Protein AF-A0A8S2XTH5-F1 (afdb_monomer_lite)

Organism: NCBI:txid1234261

Sequence (88 aa):
AALSVECTECWVENMGCDAAQCLTLCAIDRILHVNNTKPDGSLNDCLACDEGYCGKPFIVCAGANRRRSGITSDIDRPQDTIWKRYAC

Foldseek 3Di:
DDDDPQLVVLVVQLVVFLVVFQVVQVVVCVVVVPQQADPVLHGRPRVCRSVVTRVVSSCVRQVDDPLACQDPDSRDDDPVSRHPHDGD

Secondary structure (DSSP, 8-state):
-PPPHHHHHHHHHHHHHHHHHTHHHHHHHHHTT--SB-TTSPBPHHHHHIIIIIHHHHHHHHS--TTTTT---SS---GGG-------

Radius of gyration: 13.41 Å; chains: 1; bounding box: 32×20×33 Å

Structure (mmCIF, N/CA/C/O backbone):
data_AF-A0A8S2XTH5-F1
#
_entry.id   AF-A0A8S2XTH5-F1
#
loop_
_atom_site.group_PDB
_atom_site.id
_atom_site.type_symbol
_atom_site.label_atom_id
_atom_site.label_alt_id
_atom_site.label_comp_id
_atom_site.label_asym_id
_atom_site.label_entity_id
_atom_site.label_seq_id
_atom_site.pdbx_PDB_ins_code
_atom_site.Cartn_x
_atom_site.Cartn_y
_atom_site.Cartn_z
_atom_site.occupancy
_atom_site.B_iso_or_equiv
_atom_site.auth_seq_id
_atom_site.auth_comp_id
_atom_site.auth_asym_id
_atom_site.auth_atom_id
_atom_site.pdbx_PDB_model_num
ATOM 1 N N . ALA A 1 1 ? -16.991 10.543 4.872 1.00 47.16 1 ALA A N 1
ATOM 2 C CA . ALA A 1 1 ? -17.211 9.667 6.038 1.00 47.16 1 ALA A CA 1
ATOM 3 C C . ALA A 1 1 ? -15.868 9.490 6.728 1.00 47.16 1 ALA A C 1
ATOM 5 O O . ALA A 1 1 ? -14.884 9.333 6.016 1.00 47.16 1 ALA A O 1
ATOM 6 N N . ALA A 1 2 ? -15.807 9.614 8.053 1.00 57.75 2 ALA A N 1
ATOM 7 C CA . ALA A 1 2 ? -14.604 9.281 8.815 1.00 57.75 2 ALA A CA 1
ATOM 8 C C . ALA A 1 2 ? -14.614 7.779 9.137 1.00 57.75 2 ALA A C 1
ATOM 10 O O . ALA A 1 2 ? -15.691 7.197 9.273 1.00 57.75 2 ALA A O 1
ATOM 11 N N . LEU A 1 3 ? -13.431 7.174 9.221 1.00 69.19 3 LEU A N 1
ATOM 12 C CA . LEU A 1 3 ? -13.253 5.785 9.641 1.00 69.19 3 LEU A CA 1
ATOM 13 C C . LEU A 1 3 ? -13.675 5.635 11.119 1.00 69.19 3 LEU A C 1
ATOM 15 O O . LEU A 1 3 ? -13.580 6.605 11.876 1.00 69.19 3 LEU A O 1
ATOM 19 N N . SER A 1 4 ? -14.140 4.454 11.548 1.00 81.25 4 SER A N 1
ATOM 20 C CA . SER A 1 4 ? -14.386 4.223 12.982 1.00 81.25 4 SER A CA 1
ATOM 21 C C . SER A 1 4 ? -13.069 4.269 13.769 1.00 81.25 4 SER A C 1
ATOM 23 O O . SER A 1 4 ? -11.982 4.200 13.183 1.00 81.25 4 SER A O 1
ATOM 25 N N . VAL A 1 5 ? -13.150 4.400 15.095 1.00 82.00 5 VAL A N 1
ATOM 26 C CA . VAL A 1 5 ? -11.956 4.444 15.957 1.00 82.00 5 VAL A CA 1
ATOM 27 C C . VAL A 1 5 ? -11.153 3.151 15.814 1.00 82.00 5 VAL A C 1
ATOM 29 O O . VAL A 1 5 ? -9.952 3.200 15.582 1.00 82.00 5 VAL A O 1
ATOM 32 N N . GLU A 1 6 ? -11.836 2.012 15.813 1.00 80.38 6 GLU A N 1
ATOM 33 C CA . GLU A 1 6 ? -11.243 0.680 15.684 1.00 80.38 6 GLU A CA 1
ATOM 34 C C . GLU A 1 6 ? -10.536 0.518 14.332 1.00 80.38 6 GLU A C 1
ATOM 36 O O . GLU A 1 6 ? -9.394 0.075 14.252 1.00 80.38 6 GLU A O 1
ATOM 41 N N . CYS A 1 7 ? -11.180 0.950 13.247 1.00 79.81 7 CYS A N 1
ATOM 42 C CA . CYS A 1 7 ? -10.563 0.913 11.927 1.00 79.81 7 CYS A CA 1
ATOM 43 C C . CYS A 1 7 ? -9.350 1.870 11.838 1.00 79.81 7 CYS A C 1
ATOM 45 O O . CYS A 1 7 ? -8.399 1.604 11.101 1.00 79.81 7 CYS A O 1
ATOM 47 N N . THR A 1 8 ? -9.383 2.995 12.566 1.00 85.00 8 THR A N 1
ATOM 48 C CA . THR A 1 8 ? -8.289 3.981 12.602 1.00 85.00 8 THR A CA 1
ATOM 49 C C . THR A 1 8 ? -7.070 3.411 13.316 1.00 85.00 8 THR A C 1
ATOM 51 O O . THR A 1 8 ? -5.954 3.590 12.834 1.00 85.00 8 THR A O 1
ATOM 54 N N . GLU A 1 9 ? -7.270 2.678 14.411 1.00 87.50 9 GLU A N 1
ATOM 55 C CA . GLU A 1 9 ? -6.198 1.973 15.121 1.00 87.50 9 GLU A CA 1
ATOM 56 C C . GLU A 1 9 ? -5.519 0.943 14.213 1.00 87.50 9 GLU A C 1
ATOM 58 O O . GLU A 1 9 ? -4.303 1.009 14.030 1.00 87.50 9 GLU A O 1
ATOM 63 N N . CYS A 1 10 ? -6.297 0.096 13.526 1.00 87.31 10 CYS A N 1
ATOM 64 C CA . CYS A 1 10 ? -5.759 -0.848 12.541 1.00 87.31 10 CYS A CA 1
ATOM 65 C C . CYS A 1 10 ? -4.922 -0.148 11.456 1.00 87.31 10 CYS A C 1
ATOM 67 O O . CYS A 1 10 ? -3.890 -0.657 11.018 1.00 87.31 10 CYS A O 1
ATOM 69 N N . TRP A 1 11 ? -5.369 1.023 10.993 1.00 85.25 11 TRP A N 1
ATOM 70 C CA . TRP A 1 11 ? -4.664 1.787 9.966 1.00 85.25 11 TRP A CA 1
ATOM 71 C C . TRP A 1 11 ? -3.349 2.388 10.480 1.00 85.25 11 TRP A C 1
ATOM 73 O O . TRP A 1 11 ? -2.335 2.335 9.784 1.00 85.25 11 TRP A O 1
ATOM 83 N N . VAL A 1 12 ? -3.341 2.913 11.708 1.00 90.00 12 VAL A N 1
ATOM 84 C CA . VAL A 1 12 ? -2.126 3.425 12.362 1.00 90.00 12 VAL A CA 1
ATOM 85 C C . VAL A 1 12 ? -1.113 2.302 12.584 1.00 90.00 12 VAL A C 1
ATOM 87 O O . VAL A 1 12 ? 0.075 2.501 12.328 1.00 90.00 12 VAL A O 1
ATOM 90 N N . GLU A 1 13 ? -1.564 1.115 12.991 1.00 89.81 13 GLU A N 1
ATOM 91 C CA . GLU A 1 13 ? -0.703 -0.063 13.123 1.00 89.81 13 GLU A CA 1
ATOM 92 C C . GLU A 1 13 ? -0.103 -0.491 11.779 1.00 89.81 13 GLU A C 1
ATOM 94 O O . GLU A 1 13 ? 1.101 -0.753 11.707 1.00 89.81 13 GLU A O 1
ATOM 99 N N . ASN A 1 14 ? -0.895 -0.490 10.698 1.00 89.31 14 ASN A N 1
ATOM 100 C CA . ASN A 1 14 ? -0.379 -0.768 9.355 1.00 89.31 14 ASN A CA 1
ATOM 101 C C . ASN A 1 14 ? 0.700 0.239 8.956 1.00 89.31 14 ASN A C 1
ATOM 103 O O . ASN A 1 14 ? 1.777 -0.164 8.533 1.00 89.31 14 ASN A O 1
ATOM 107 N N . MET A 1 15 ? 0.456 1.538 9.160 1.00 90.00 15 MET A N 1
ATOM 108 C CA . MET A 1 15 ? 1.460 2.567 8.873 1.00 90.00 15 MET A CA 1
ATOM 109 C C . MET A 1 15 ? 2.735 2.395 9.703 1.00 90.00 15 MET A C 1
ATOM 111 O O . MET A 1 15 ? 3.834 2.618 9.195 1.00 90.00 15 MET A O 1
ATOM 115 N N . GLY A 1 16 ? 2.608 2.006 10.974 1.00 94.12 16 GLY A N 1
ATOM 116 C CA . GLY A 1 16 ? 3.753 1.701 11.830 1.00 94.12 16 GLY A CA 1
ATOM 117 C C . GLY A 1 16 ? 4.567 0.519 11.299 1.00 94.12 16 GLY A 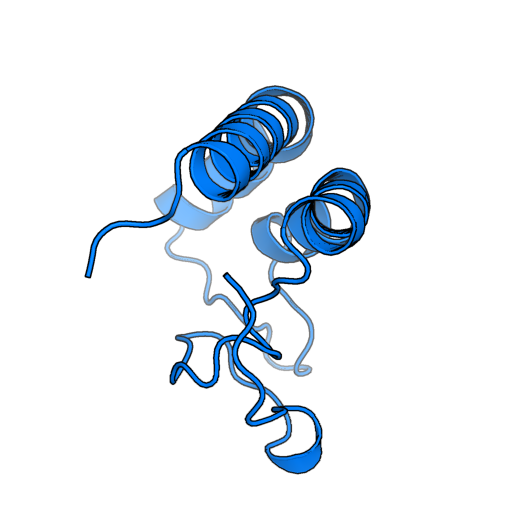C 1
ATOM 118 O O . GLY A 1 16 ? 5.797 0.586 11.255 1.00 94.12 16 GLY A O 1
ATOM 119 N N . CYS A 1 17 ? 3.888 -0.532 10.836 1.00 93.75 17 CYS A N 1
ATOM 120 C CA . CYS A 1 17 ? 4.519 -1.669 10.174 1.00 93.75 17 CYS A CA 1
ATOM 121 C C . CYS A 1 17 ? 5.213 -1.256 8.867 1.00 93.75 17 CYS A C 1
ATOM 123 O O . CYS A 1 17 ? 6.388 -1.577 8.682 1.00 93.75 17 CYS A O 1
ATOM 125 N N . ASP A 1 18 ? 4.545 -0.486 8.003 1.00 92.69 18 ASP A N 1
ATOM 126 C CA . ASP A 1 18 ? 5.103 -0.007 6.732 1.00 92.69 18 ASP A CA 1
ATOM 127 C C . ASP A 1 18 ? 6.358 0.840 6.962 1.00 92.69 18 ASP A C 1
ATOM 129 O O . ASP A 1 18 ? 7.372 0.673 6.281 1.00 92.69 18 ASP A O 1
ATOM 133 N N . ALA A 1 19 ? 6.325 1.720 7.967 1.00 93.56 19 ALA A N 1
ATOM 134 C CA . ALA A 1 19 ? 7.471 2.531 8.355 1.00 93.56 19 ALA A CA 1
ATOM 135 C C . ALA A 1 19 ? 8.649 1.675 8.855 1.00 93.56 19 ALA A C 1
ATOM 137 O O . ALA A 1 19 ? 9.806 2.019 8.615 1.00 93.56 19 ALA A O 1
ATOM 138 N N . ALA A 1 20 ? 8.370 0.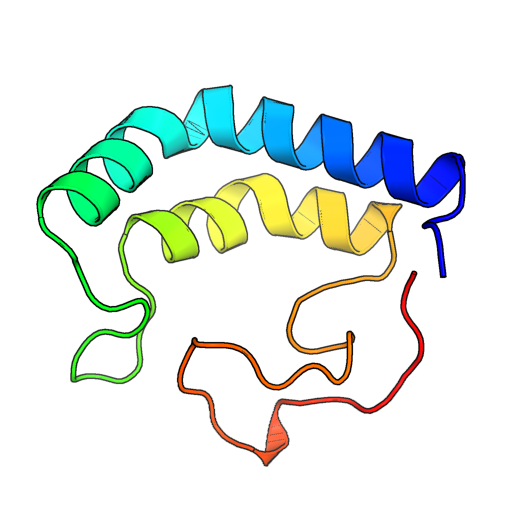558 9.530 1.00 95.56 20 ALA A N 1
ATOM 139 C CA . ALA A 1 20 ? 9.396 -0.339 10.050 1.00 95.56 20 ALA A CA 1
ATOM 140 C C . ALA A 1 20 ? 9.974 -1.289 8.986 1.00 95.56 20 ALA A C 1
ATOM 142 O O . ALA A 1 20 ? 11.162 -1.602 9.042 1.00 95.56 20 ALA A O 1
ATOM 143 N N . GLN A 1 21 ? 9.152 -1.774 8.050 1.00 95.88 21 GLN A N 1
ATOM 144 C CA . GLN A 1 21 ? 9.521 -2.847 7.114 1.00 95.88 21 GLN A CA 1
ATOM 145 C C . GLN A 1 21 ? 9.780 -2.351 5.686 1.00 95.88 21 GLN A C 1
ATOM 147 O O . GLN A 1 21 ? 10.644 -2.887 4.995 1.00 95.88 21 GLN A O 1
ATOM 152 N N . CYS A 1 22 ? 9.050 -1.329 5.238 1.00 95.69 22 CYS A N 1
ATOM 153 C CA . CYS A 1 22 ? 8.940 -0.979 3.819 1.00 95.69 22 CYS A CA 1
ATOM 154 C C . CYS A 1 22 ? 9.386 0.455 3.490 1.00 95.69 22 CYS A C 1
ATOM 156 O O . CYS A 1 22 ? 9.484 0.804 2.313 1.00 95.69 22 CYS A O 1
ATOM 158 N N . LEU A 1 23 ? 9.708 1.280 4.497 1.00 95.38 23 LEU A N 1
ATOM 159 C CA . LEU A 1 23 ? 10.016 2.707 4.331 1.00 95.38 23 LEU A CA 1
ATOM 160 C C . LEU A 1 23 ? 11.071 2.985 3.258 1.00 95.38 23 LEU A C 1
ATOM 162 O O . LEU A 1 23 ? 10.882 3.874 2.434 1.00 95.38 23 LEU A O 1
ATOM 166 N N . THR A 1 24 ? 12.172 2.233 3.250 1.00 94.75 24 THR A N 1
ATOM 167 C CA . THR A 1 24 ? 13.262 2.451 2.290 1.00 94.75 24 THR A CA 1
ATOM 168 C C . THR A 1 24 ? 12.821 2.165 0.856 1.00 94.75 24 THR A C 1
ATOM 170 O O . THR A 1 24 ? 13.079 2.982 -0.025 1.00 94.75 24 THR A O 1
ATOM 173 N N . LEU A 1 25 ? 12.118 1.051 0.620 1.00 94.19 25 LEU A N 1
ATOM 174 C CA . LEU A 1 25 ? 11.609 0.685 -0.707 1.00 94.19 25 LEU A CA 1
ATOM 175 C C . LEU A 1 25 ? 10.588 1.711 -1.199 1.00 94.19 25 LEU A C 1
ATOM 177 O O . LEU A 1 25 ? 10.704 2.230 -2.304 1.00 94.19 25 LEU A O 1
ATOM 181 N N . CYS A 1 26 ? 9.644 2.084 -0.337 1.00 93.50 26 CYS A N 1
ATOM 182 C CA . CYS A 1 26 ? 8.631 3.082 -0.655 1.00 93.50 26 CYS A CA 1
ATOM 183 C C . CYS A 1 26 ? 9.210 4.480 -0.886 1.00 93.50 26 CYS A C 1
ATOM 185 O O . CYS A 1 26 ? 8.716 5.212 -1.744 1.00 93.50 26 CYS A O 1
ATOM 187 N N . ALA A 1 27 ? 10.268 4.863 -0.167 1.00 95.25 27 ALA A N 1
ATOM 188 C CA . ALA A 1 27 ? 10.969 6.117 -0.416 1.00 95.25 27 ALA A CA 1
ATOM 189 C C . ALA A 1 27 ? 11.658 6.115 -1.789 1.00 95.25 27 ALA A C 1
ATOM 191 O O . ALA A 1 27 ? 11.544 7.101 -2.516 1.00 95.25 27 ALA A O 1
ATOM 192 N N . ILE A 1 28 ? 12.322 5.016 -2.165 1.00 95.31 28 ILE A N 1
ATOM 193 C CA . ILE A 1 28 ? 12.962 4.864 -3.480 1.00 95.31 28 ILE A CA 1
ATOM 194 C C . ILE A 1 28 ? 11.917 4.924 -4.596 1.00 95.31 28 ILE A C 1
ATOM 196 O O . ILE A 1 28 ? 12.044 5.759 -5.492 1.00 95.31 28 ILE A O 1
ATOM 200 N N . ASP A 1 29 ? 10.862 4.112 -4.509 1.00 93.88 29 ASP A N 1
ATOM 201 C CA . ASP A 1 29 ? 9.791 4.071 -5.511 1.00 93.88 29 ASP A CA 1
ATOM 202 C C . ASP A 1 29 ? 9.139 5.449 -5.682 1.00 93.88 29 ASP A C 1
ATOM 204 O O . ASP A 1 29 ? 8.874 5.886 -6.803 1.00 93.88 29 ASP A O 1
ATOM 208 N N . ARG A 1 30 ? 8.948 6.185 -4.579 1.00 91.69 30 ARG A N 1
ATOM 209 C CA . ARG A 1 30 ? 8.400 7.545 -4.603 1.00 91.69 30 ARG A CA 1
ATOM 210 C C . ARG A 1 30 ? 9.342 8.560 -5.250 1.00 91.69 30 ARG A C 1
ATOM 212 O O . ARG A 1 30 ? 8.863 9.410 -5.994 1.00 91.69 30 ARG A O 1
ATOM 219 N N . ILE A 1 31 ? 10.644 8.501 -4.964 1.00 95.88 31 ILE A N 1
ATOM 220 C CA . ILE A 1 31 ? 11.652 9.404 -5.550 1.00 95.88 31 ILE A CA 1
ATOM 221 C C . ILE A 1 31 ? 11.802 9.150 -7.053 1.00 95.88 31 ILE A C 1
ATOM 223 O O . ILE A 1 31 ? 11.950 10.090 -7.828 1.00 95.88 31 ILE A O 1
ATOM 227 N N . LEU A 1 32 ? 11.754 7.884 -7.463 1.00 95.31 32 LEU A N 1
ATOM 228 C CA . LEU A 1 32 ? 11.904 7.470 -8.856 1.00 95.31 32 LEU A CA 1
ATOM 229 C C . LEU A 1 32 ? 10.588 7.497 -9.645 1.00 95.31 32 LEU A C 1
ATOM 231 O O . LEU A 1 32 ? 10.597 7.189 -10.834 1.00 95.31 32 LEU A O 1
ATOM 235 N N . HIS A 1 33 ? 9.472 7.867 -9.008 1.00 92.00 33 HIS A N 1
ATOM 236 C CA . HIS A 1 33 ? 8.133 7.836 -9.601 1.00 92.00 33 HIS A CA 1
ATOM 237 C C . HIS A 1 33 ? 7.800 6.477 -10.243 1.00 92.00 33 HIS A C 1
ATOM 239 O O . HIS A 1 33 ? 7.253 6.407 -11.344 1.00 92.00 33 HIS A O 1
ATOM 245 N N . VAL A 1 34 ? 8.147 5.385 -9.556 1.00 90.94 34 VAL A N 1
ATOM 246 C CA . VAL A 1 34 ? 7.866 4.023 -10.019 1.00 90.94 34 VAL A CA 1
ATOM 247 C C . VAL A 1 34 ? 6.355 3.802 -10.031 1.00 90.94 34 VAL A C 1
ATOM 249 O O . VAL A 1 34 ? 5.673 4.036 -9.032 1.00 90.94 34 VAL A O 1
ATOM 252 N N . ASN A 1 35 ? 5.827 3.329 -11.162 1.00 91.25 35 ASN A N 1
ATOM 253 C CA . ASN A 1 35 ? 4.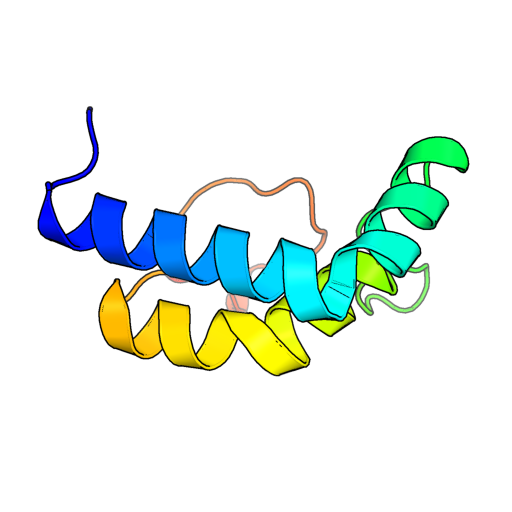417 2.962 -11.283 1.00 91.25 35 ASN A CA 1
ATOM 254 C C . ASN A 1 35 ? 4.039 1.910 -10.237 1.00 91.25 35 ASN A C 1
ATOM 256 O O . ASN A 1 35 ? 4.819 1.008 -9.954 1.00 91.25 35 ASN A O 1
ATOM 260 N N . ASN A 1 36 ? 2.813 1.974 -9.722 1.00 86.81 36 ASN A N 1
ATOM 261 C CA . ASN A 1 36 ? 2.304 1.016 -8.734 1.00 86.81 36 ASN A CA 1
ATOM 262 C C . ASN A 1 36 ? 2.289 -0.439 -9.231 1.00 86.81 36 ASN A C 1
ATOM 264 O O . ASN A 1 36 ? 2.382 -1.375 -8.435 1.00 86.81 36 ASN A O 1
ATOM 268 N N . THR A 1 37 ? 2.175 -0.612 -10.547 1.00 88.88 37 THR A N 1
ATOM 269 C CA . THR A 1 37 ? 2.151 -1.905 -11.222 1.00 88.88 37 THR A CA 1
ATOM 270 C C . THR A 1 37 ? 3.275 -1.946 -12.255 1.00 88.88 37 THR A C 1
ATOM 272 O O . THR A 1 37 ? 3.448 -1.016 -13.050 1.00 88.88 37 THR A O 1
ATOM 275 N N . LYS A 1 38 ? 4.058 -3.023 -12.233 1.00 86.56 38 LYS A N 1
ATOM 276 C CA . LYS A 1 38 ? 5.103 -3.324 -13.213 1.00 86.56 38 LYS A CA 1
ATOM 277 C C . LYS A 1 38 ? 4.468 -3.772 -14.543 1.00 86.56 38 LYS A C 1
ATOM 279 O O . LYS A 1 38 ? 3.303 -4.169 -14.564 1.00 86.56 38 LYS A O 1
ATOM 284 N N . PRO A 1 39 ? 5.209 -3.758 -15.669 1.00 86.00 39 PRO A N 1
ATOM 285 C CA . PRO A 1 39 ? 4.668 -4.146 -16.979 1.00 86.00 39 PRO A CA 1
ATOM 286 C C . PRO A 1 39 ? 4.125 -5.582 -17.065 1.00 86.00 39 PRO A C 1
ATOM 288 O O . PRO A 1 39 ? 3.359 -5.890 -17.971 1.00 86.00 39 PRO A O 1
ATOM 291 N N . ASP A 1 40 ? 4.522 -6.458 -16.142 1.00 85.06 40 ASP A N 1
ATOM 292 C CA . ASP A 1 40 ? 4.049 -7.842 -16.029 1.00 85.06 40 ASP A CA 1
ATOM 293 C C . ASP A 1 40 ? 2.759 -7.988 -15.194 1.00 85.06 40 ASP A C 1
ATOM 295 O O . ASP A 1 40 ? 2.272 -9.101 -14.999 1.00 85.06 40 ASP A O 1
ATOM 299 N N . GLY A 1 41 ? 2.202 -6.880 -14.691 1.00 81.19 41 GLY A N 1
ATOM 300 C CA . GLY A 1 41 ? 1.015 -6.867 -13.835 1.00 81.19 41 GLY A CA 1
ATOM 301 C C . GLY A 1 41 ? 1.302 -7.121 -12.351 1.00 81.19 41 GLY A C 1
ATOM 302 O O . GLY A 1 41 ? 0.370 -7.123 -11.544 1.00 81.19 41 GLY A O 1
ATOM 303 N N . SER A 1 42 ? 2.564 -7.331 -11.964 1.00 85.19 42 SER A N 1
ATOM 304 C CA . SER A 1 42 ? 2.959 -7.442 -10.558 1.00 85.19 42 SER A CA 1
ATOM 305 C C . SER A 1 42 ? 3.065 -6.066 -9.890 1.00 85.19 42 SER A C 1
ATOM 307 O O . SER A 1 42 ? 3.123 -5.031 -10.552 1.00 85.19 42 SER A O 1
ATOM 309 N N . LEU A 1 43 ? 3.062 -6.033 -8.558 1.00 88.94 43 LEU A N 1
ATOM 310 C CA . LEU A 1 43 ? 3.199 -4.786 -7.803 1.00 88.94 43 LEU A CA 1
ATOM 311 C C . LEU A 1 43 ? 4.635 -4.257 -7.841 1.00 88.94 43 LEU A C 1
ATOM 313 O O . LEU A 1 43 ? 5.590 -5.027 -7.978 1.00 88.94 43 LEU A O 1
ATOM 317 N N . ASN A 1 44 ? 4.788 -2.942 -7.679 1.00 92.06 44 ASN A N 1
ATOM 318 C CA . ASN A 1 44 ? 6.091 -2.365 -7.356 1.00 92.06 44 ASN A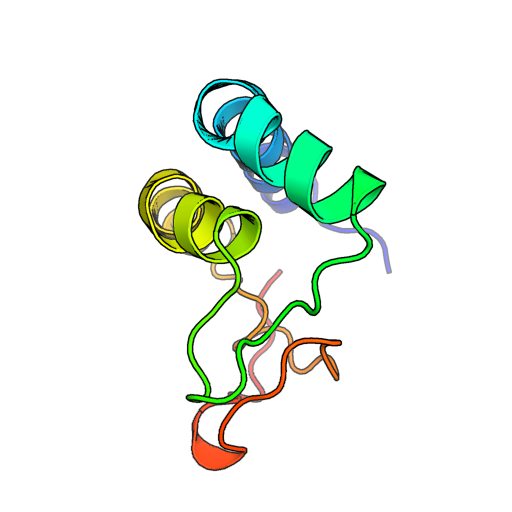 CA 1
ATOM 319 C C . ASN A 1 44 ? 6.611 -2.867 -6.004 1.00 92.06 44 ASN A C 1
ATOM 321 O O . ASN A 1 44 ? 5.892 -3.506 -5.231 1.00 92.06 44 ASN A O 1
ATOM 325 N N . ASP A 1 45 ? 7.884 -2.606 -5.734 1.00 93.19 45 ASP A N 1
ATOM 326 C CA . ASP A 1 45 ? 8.565 -3.209 -4.593 1.00 93.19 45 ASP A CA 1
ATOM 327 C C . ASP A 1 45 ? 8.019 -2.664 -3.264 1.00 93.19 45 ASP A C 1
ATOM 329 O O . ASP A 1 45 ? 7.893 -3.416 -2.295 1.00 93.19 45 ASP A O 1
ATOM 333 N N . CYS A 1 46 ? 7.593 -1.398 -3.235 1.00 93.12 46 CYS A N 1
ATOM 334 C CA . CYS A 1 46 ? 6.880 -0.811 -2.103 1.00 93.12 46 CYS A CA 1
ATOM 335 C C . CYS A 1 46 ? 5.561 -1.535 -1.786 1.00 93.12 46 CYS A C 1
ATOM 337 O O . CYS A 1 46 ? 5.356 -2.002 -0.665 1.00 93.12 46 CYS A O 1
ATOM 339 N N . LEU A 1 47 ? 4.662 -1.656 -2.767 1.00 90.69 47 LEU A N 1
ATOM 340 C CA . LEU A 1 47 ? 3.337 -2.251 -2.574 1.00 90.69 47 LEU A CA 1
ATOM 341 C C . LEU A 1 47 ? 3.414 -3.766 -2.359 1.00 90.69 47 LEU A C 1
ATOM 343 O O . LEU A 1 47 ? 2.594 -4.324 -1.632 1.00 90.69 47 LEU A O 1
ATOM 347 N N . ALA A 1 48 ? 4.400 -4.436 -2.959 1.00 91.31 48 ALA A N 1
ATOM 348 C CA . ALA A 1 48 ? 4.679 -5.841 -2.685 1.00 91.31 48 ALA A CA 1
ATOM 349 C C . ALA A 1 48 ? 5.157 -6.054 -1.239 1.00 91.31 48 ALA A C 1
ATOM 351 O O . ALA A 1 48 ? 4.782 -7.048 -0.615 1.00 91.31 48 ALA A O 1
ATOM 352 N N . CYS A 1 49 ? 5.946 -5.122 -0.694 1.00 93.56 49 CYS A N 1
ATOM 353 C CA . CYS A 1 49 ? 6.365 -5.150 0.705 1.00 93.56 49 CYS A CA 1
ATOM 354 C C . CYS A 1 49 ? 5.176 -4.953 1.662 1.00 93.56 49 CYS A C 1
ATOM 356 O O . CYS A 1 49 ? 4.999 -5.777 2.563 1.00 93.56 49 CYS A O 1
ATOM 358 N N . ASP A 1 50 ? 4.328 -3.943 1.418 1.00 91.75 50 ASP A N 1
ATOM 359 C CA . ASP A 1 50 ? 3.080 -3.701 2.170 1.00 91.75 50 ASP A CA 1
ATOM 360 C C . ASP A 1 50 ? 2.209 -4.973 2.178 1.00 91.75 50 ASP A C 1
ATOM 362 O O . ASP A 1 50 ? 1.966 -5.556 3.236 1.00 91.75 50 ASP A O 1
ATOM 366 N N . GLU A 1 51 ? 1.838 -5.515 1.007 1.00 87.94 51 GLU A N 1
ATOM 367 C CA . GLU A 1 51 ? 0.995 -6.724 0.932 1.00 87.94 51 GLU A CA 1
ATOM 368 C C . GLU A 1 51 ? 1.648 -7.979 1.546 1.00 87.94 51 GLU A C 1
ATOM 370 O O . GLU A 1 51 ? 0.944 -8.877 2.024 1.00 87.94 51 GLU A O 1
ATOM 375 N N . GLY A 1 52 ? 2.981 -8.057 1.539 1.00 88.75 52 GLY A N 1
ATOM 376 C CA . GLY A 1 52 ? 3.744 -9.185 2.066 1.00 88.75 52 GLY A CA 1
ATOM 377 C C . GLY A 1 52 ? 3.817 -9.223 3.593 1.00 88.75 52 GLY A C 1
ATOM 378 O O . GLY A 1 52 ? 3.618 -10.293 4.182 1.00 88.75 52 GLY A O 1
ATOM 379 N N . TYR A 1 53 ? 4.081 -8.072 4.219 1.00 88.25 53 TYR A N 1
ATOM 380 C CA . TYR A 1 53 ? 4.380 -7.966 5.650 1.00 88.25 53 TYR A CA 1
ATOM 381 C C . TYR A 1 53 ? 3.248 -7.339 6.470 1.00 88.25 53 TYR A C 1
ATOM 383 O O . TYR A 1 53 ? 2.883 -7.888 7.511 1.00 88.25 53 TYR A O 1
ATOM 391 N N . CYS A 1 54 ? 2.671 -6.232 6.005 1.00 88.00 54 CYS A N 1
ATOM 392 C CA . CYS A 1 54 ? 1.784 -5.383 6.808 1.00 88.00 54 CYS A CA 1
ATOM 393 C C . CYS A 1 54 ? 0.298 -5.571 6.453 1.00 88.00 54 CYS A C 1
ATOM 395 O O . CYS A 1 54 ? -0.569 -5.595 7.331 1.00 88.00 54 CYS A O 1
ATOM 397 N N . GLY A 1 55 ? 0.006 -5.883 5.189 1.00 84.88 55 GLY A N 1
ATOM 398 C CA . GLY A 1 55 ? -1.353 -6.035 4.682 1.00 84.88 55 GLY A CA 1
ATOM 399 C C . GLY A 1 55 ? -2.136 -7.201 5.293 1.00 84.88 55 GLY A C 1
ATOM 400 O O . GLY A 1 55 ? -3.346 -7.088 5.481 1.00 84.88 55 GLY A O 1
ATOM 401 N N . LYS A 1 56 ? -1.492 -8.327 5.643 1.00 85.44 56 LYS A N 1
ATOM 402 C CA . LYS A 1 56 ? -2.181 -9.479 6.268 1.00 85.44 56 LYS A CA 1
ATOM 403 C C . LYS A 1 56 ? -2.749 -9.131 7.657 1.00 85.44 56 LYS A C 1
ATOM 405 O O . LYS A 1 56 ? -3.949 -9.341 7.841 1.00 85.44 56 LYS A O 1
ATOM 410 N N . PRO A 1 57 ? -1.956 -8.591 8.609 1.00 83.44 57 PRO A N 1
ATOM 411 C CA . PRO A 1 57 ? -2.479 -8.062 9.870 1.00 83.44 57 PRO A CA 1
ATOM 412 C C . PRO A 1 57 ? -3.600 -7.036 9.679 1.00 83.44 57 PRO A C 1
ATOM 414 O O . PRO A 1 57 ? -4.654 -7.161 10.300 1.00 83.44 57 PRO A O 1
ATOM 417 N N . PHE A 1 58 ? -3.420 -6.080 8.763 1.00 83.69 58 PHE A N 1
ATOM 418 C CA . PHE A 1 58 ? -4.420 -5.045 8.501 1.00 83.69 58 PHE A CA 1
ATOM 419 C C . PHE A 1 58 ? -5.747 -5.611 7.983 1.00 83.69 58 PHE A C 1
ATOM 421 O O . PHE A 1 58 ? -6.809 -5.211 8.452 1.00 83.69 58 PHE A O 1
ATOM 428 N N . ILE A 1 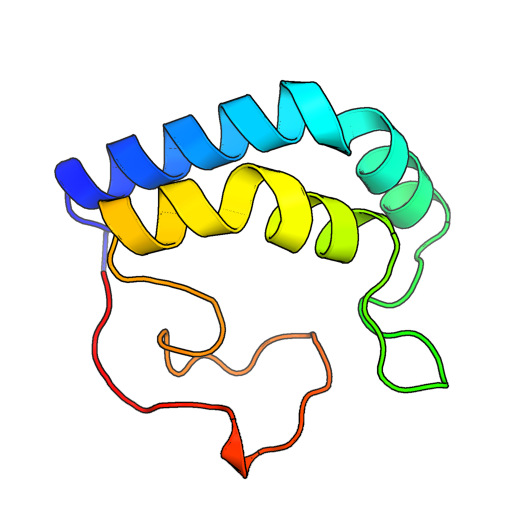59 ? -5.714 -6.598 7.080 1.00 83.12 59 ILE A N 1
ATOM 429 C CA . ILE A 1 59 ? -6.923 -7.277 6.587 1.00 83.12 59 ILE A CA 1
ATOM 430 C C . ILE A 1 59 ? -7.663 -7.988 7.719 1.00 83.12 59 ILE A C 1
ATOM 432 O O . ILE A 1 59 ? -8.893 -7.978 7.735 1.00 83.12 59 ILE A O 1
ATOM 436 N N . VAL A 1 60 ? -6.938 -8.620 8.644 1.00 83.50 60 VAL A N 1
ATOM 437 C CA . VAL A 1 60 ? -7.544 -9.299 9.799 1.00 83.50 60 VAL A CA 1
ATOM 438 C C . VAL A 1 60 ? -8.170 -8.284 10.758 1.00 83.50 60 VAL A C 1
ATOM 440 O O . VAL A 1 60 ? -9.271 -8.526 11.242 1.00 83.50 60 VAL A O 1
ATOM 443 N N . CYS A 1 61 ? -7.502 -7.151 10.987 1.00 82.88 61 CYS A N 1
ATOM 444 C CA . CYS A 1 61 ? -7.942 -6.105 11.910 1.00 82.88 61 CYS A CA 1
ATOM 445 C C . CYS A 1 61 ? -9.113 -5.278 11.348 1.00 82.88 61 CYS A C 1
ATOM 447 O O . CYS A 1 61 ? -10.193 -5.239 11.929 1.00 82.88 61 CYS A O 1
ATOM 449 N N . ALA A 1 62 ? -8.931 -4.658 10.180 1.00 79.00 62 ALA A N 1
ATOM 450 C CA . ALA A 1 62 ? -9.898 -3.738 9.581 1.00 79.00 62 ALA A CA 1
ATOM 451 C C . ALA A 1 62 ? -10.934 -4.437 8.681 1.00 79.00 62 ALA A C 1
ATOM 453 O O . ALA A 1 62 ? -11.877 -3.810 8.196 1.00 79.00 62 ALA A O 1
ATOM 454 N N . GLY A 1 63 ? -10.735 -5.719 8.350 1.00 74.38 63 GLY A N 1
ATOM 455 C CA . GLY A 1 63 ? -11.548 -6.410 7.340 1.00 74.38 63 GLY A CA 1
ATOM 456 C C . GLY A 1 63 ? -11.405 -5.820 5.929 1.00 74.38 63 GLY A C 1
ATOM 457 O O . GLY A 1 63 ? -12.168 -6.196 5.026 1.00 74.38 63 GLY A O 1
ATOM 458 N N . ALA A 1 64 ? -10.443 -4.907 5.754 1.00 70.12 64 ALA A N 1
ATOM 459 C CA . ALA A 1 64 ? -10.271 -4.026 4.615 1.00 70.12 64 ALA A CA 1
ATOM 460 C C . ALA A 1 64 ? -8.992 -4.342 3.850 1.00 70.12 64 ALA A C 1
ATOM 462 O O . ALA A 1 64 ? -7.935 -4.607 4.409 1.00 70.12 64 ALA A O 1
ATOM 463 N N . ASN A 1 65 ? -9.091 -4.264 2.533 1.00 71.31 65 ASN A N 1
ATOM 464 C CA . ASN A 1 65 ? -7.961 -4.068 1.641 1.00 71.31 65 ASN A CA 1
ATOM 465 C C . ASN A 1 65 ? -8.465 -3.303 0.423 1.00 71.31 65 ASN A C 1
ATOM 467 O O . ASN A 1 65 ? -9.668 -3.291 0.158 1.00 71.31 65 ASN A O 1
ATOM 471 N N . ARG A 1 66 ? -7.544 -2.737 -0.365 1.00 62.91 66 ARG A N 1
ATOM 472 C CA . ARG A 1 66 ? -7.870 -1.975 -1.583 1.00 62.91 66 ARG A CA 1
ATOM 473 C C . ARG A 1 66 ? -8.847 -2.720 -2.518 1.00 62.91 66 ARG A C 1
ATOM 475 O O . ARG A 1 66 ? -9.658 -2.077 -3.172 1.00 62.91 66 ARG A O 1
ATOM 482 N N . ARG A 1 67 ? -8.833 -4.065 -2.529 1.00 64.69 67 ARG A N 1
ATOM 483 C CA . ARG A 1 67 ? -9.736 -4.917 -3.334 1.00 64.69 67 ARG A CA 1
ATOM 484 C C . ARG A 1 67 ? -11.156 -5.027 -2.771 1.00 64.69 67 ARG A C 1
ATOM 486 O O . ARG A 1 67 ? -12.089 -5.237 -3.538 1.00 64.69 67 ARG A O 1
ATOM 493 N N . ARG A 1 68 ? -11.324 -4.932 -1.452 1.00 61.69 68 ARG A N 1
ATOM 494 C CA . ARG A 1 68 ? -12.620 -4.945 -0.759 1.00 61.69 68 ARG A CA 1
ATOM 495 C C . ARG A 1 68 ? -13.231 -3.557 -0.627 1.00 61.69 68 ARG A C 1
ATOM 497 O O . ARG A 1 68 ? -14.444 -3.449 -0.591 1.00 61.69 68 ARG A O 1
ATOM 504 N N . SER A 1 69 ? -12.427 -2.499 -0.607 1.00 58.78 69 SER A N 1
ATOM 505 C CA . SER A 1 69 ? -12.911 -1.128 -0.400 1.00 58.78 69 SER A CA 1
ATOM 506 C C . SER A 1 69 ? -13.788 -0.590 -1.542 1.00 58.78 69 SER A C 1
ATOM 508 O O . SER A 1 69 ? -14.365 0.484 -1.404 1.00 58.78 69 SER A O 1
ATOM 510 N N . GLY A 1 70 ? -13.885 -1.293 -2.680 1.00 54.16 70 GLY A N 1
ATOM 511 C CA . GLY A 1 70 ? -14.682 -0.859 -3.834 1.00 54.16 70 GLY A CA 1
ATOM 512 C C . GLY A 1 70 ? -14.221 0.468 -4.451 1.00 54.16 70 GLY A C 1
ATOM 513 O O . GLY A 1 70 ? -14.981 1.086 -5.193 1.00 54.16 70 GLY A O 1
ATOM 514 N N . ILE A 1 71 ? -13.002 0.912 -4.131 1.00 56.78 71 ILE A N 1
ATOM 515 C CA . ILE A 1 71 ? -12.394 2.135 -4.654 1.00 56.78 71 ILE A CA 1
ATOM 516 C C . ILE A 1 71 ? -11.677 1.832 -5.968 1.00 56.78 71 ILE A C 1
ATOM 518 O O . ILE A 1 71 ? -10.991 0.815 -6.089 1.00 56.78 71 ILE A O 1
ATOM 522 N N . THR A 1 72 ? -11.798 2.731 -6.943 1.00 56.72 72 THR A N 1
ATOM 523 C CA . THR A 1 72 ? -10.897 2.734 -8.098 1.00 56.72 72 THR A CA 1
ATOM 524 C C . THR A 1 72 ? -9.503 3.064 -7.576 1.00 56.72 72 THR A C 1
ATOM 526 O O . THR A 1 72 ? -9.267 4.182 -7.124 1.00 56.72 72 THR A O 1
ATOM 529 N N . SER A 1 73 ? -8.610 2.074 -7.548 1.00 64.62 73 SER A N 1
ATOM 530 C CA . SER A 1 73 ? -7.231 2.267 -7.100 1.00 64.62 73 SER A CA 1
ATOM 531 C C . SER A 1 73 ? -6.314 2.586 -8.271 1.00 64.62 73 SER A C 1
ATOM 533 O O . SER A 1 73 ? -6.473 1.999 -9.336 1.00 64.62 73 SER A O 1
ATOM 535 N N . ASP A 1 74 ? -5.267 3.371 -8.026 1.00 69.06 74 ASP A N 1
ATOM 536 C CA . ASP A 1 74 ? -4.171 3.632 -8.977 1.00 69.06 74 ASP A CA 1
ATOM 537 C C . ASP A 1 74 ? -3.260 2.405 -9.220 1.00 69.06 74 ASP A C 1
ATOM 539 O O . ASP A 1 74 ? -2.139 2.533 -9.711 1.00 69.06 74 ASP A O 1
ATOM 543 N N . ILE A 1 75 ? -3.702 1.215 -8.806 1.00 67.25 75 ILE A N 1
ATOM 544 C CA . ILE A 1 75 ? -3.043 -0.071 -9.023 1.00 67.25 75 ILE A CA 1
ATOM 545 C C . ILE A 1 75 ? -3.862 -0.810 -10.073 1.00 67.25 75 ILE A C 1
ATOM 547 O O . ILE A 1 75 ? -5.037 -1.102 -9.836 1.00 67.25 75 ILE A O 1
ATOM 551 N N . ASP A 1 76 ? -3.236 -1.138 -11.199 1.00 68.62 76 ASP A N 1
ATOM 552 C CA . ASP A 1 76 ? -3.906 -1.869 -12.268 1.00 68.62 76 ASP A CA 1
ATOM 553 C C . ASP A 1 76 ? -4.087 -3.336 -11.857 1.00 68.62 76 ASP A C 1
ATOM 555 O O . ASP A 1 76 ? -3.125 -3.997 -11.448 1.00 68.62 76 ASP A O 1
ATOM 559 N N . ARG A 1 77 ? -5.333 -3.824 -11.873 1.00 69.25 77 ARG A N 1
ATOM 560 C CA . ARG A 1 77 ? -5.700 -5.176 -11.422 1.00 69.25 77 ARG A CA 1
ATOM 561 C C . ARG A 1 77 ? -6.842 -5.755 -12.261 1.00 69.25 77 ARG A C 1
ATOM 563 O O . ARG A 1 77 ? -7.729 -5.008 -12.680 1.00 69.25 77 ARG A O 1
ATOM 570 N N . PRO A 1 78 ? -6.890 -7.091 -12.434 1.00 67.94 78 PRO A N 1
ATOM 571 C CA . PRO A 1 78 ? -8.017 -7.760 -13.078 1.00 67.94 78 PRO A CA 1
ATOM 572 C C . PRO A 1 78 ? -9.345 -7.430 -12.376 1.00 67.94 78 PRO A C 1
ATOM 574 O O . PRO A 1 78 ? -9.468 -7.569 -11.154 1.00 67.94 78 PRO A O 1
ATOM 577 N N . GLN A 1 79 ? -10.332 -6.959 -13.146 1.00 62.25 79 GLN A N 1
ATOM 578 C CA . GLN A 1 79 ? -11.614 -6.427 -12.649 1.00 62.25 79 GLN A CA 1
ATOM 579 C C . GLN A 1 79 ? -12.436 -7.448 -11.844 1.00 62.25 79 GLN A C 1
ATOM 581 O O . GLN A 1 79 ? -13.204 -7.078 -10.960 1.00 62.25 79 GLN A O 1
ATOM 586 N N . ASP A 1 80 ? -12.249 -8.737 -12.115 1.00 64.00 80 ASP A N 1
ATOM 587 C CA . ASP A 1 80 ? -12.865 -9.869 -11.419 1.00 64.00 80 ASP A CA 1
ATOM 588 C C . ASP A 1 80 ? -12.348 -10.067 -9.982 1.00 64.00 80 ASP A C 1
ATOM 590 O O . ASP A 1 80 ? -12.964 -10.781 -9.192 1.00 64.00 80 ASP A O 1
ATOM 594 N N . THR A 1 81 ? -11.250 -9.404 -9.609 1.00 60.53 81 THR A N 1
ATOM 595 C CA . THR A 1 81 ? -10.653 -9.501 -8.266 1.00 60.53 81 THR A CA 1
ATOM 596 C C . THR A 1 81 ? -11.087 -8.389 -7.301 1.00 60.53 81 THR A C 1
ATOM 598 O O . THR A 1 81 ? -10.657 -8.385 -6.142 1.00 60.53 81 THR A O 1
ATOM 601 N N . ILE A 1 82 ? -11.945 -7.462 -7.749 1.00 60.44 82 ILE A N 1
ATOM 602 C CA . ILE A 1 82 ? -12.435 -6.310 -6.976 1.00 60.44 82 ILE A CA 1
ATOM 603 C C . ILE A 1 82 ? -13.828 -6.635 -6.403 1.00 60.44 82 ILE A C 1
ATOM 605 O O . ILE A 1 82 ? -14.812 -6.750 -7.132 1.00 60.44 82 ILE A O 1
ATOM 609 N N . TRP A 1 83 ? -13.937 -6.777 -5.080 1.00 53.34 83 TRP A N 1
ATOM 610 C CA . TRP A 1 83 ? -15.173 -7.172 -4.394 1.00 53.34 83 TRP A CA 1
ATOM 611 C C . TRP A 1 83 ? -15.909 -5.951 -3.819 1.00 53.34 83 TRP A C 1
ATOM 613 O O . TRP A 1 83 ? -15.339 -5.181 -3.055 1.00 53.34 83 TRP A O 1
ATOM 623 N N . LYS A 1 84 ? -17.210 -5.801 -4.116 1.00 48.19 84 LYS A N 1
ATOM 624 C CA . LYS A 1 84 ? -18.077 -4.699 -3.636 1.00 48.19 84 LYS A CA 1
ATOM 625 C C . LYS A 1 84 ? -18.659 -4.945 -2.232 1.00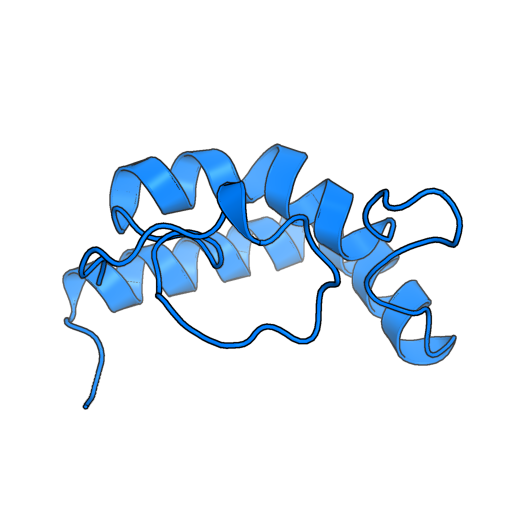 48.19 84 LYS A C 1
ATOM 627 O O . LYS A 1 84 ? -19.880 -4.980 -2.076 1.00 48.19 84 LYS A O 1
ATOM 632 N N . ARG A 1 85 ? -17.841 -5.172 -1.202 1.00 43.62 85 ARG A N 1
ATOM 633 C CA . ARG A 1 85 ? -18.354 -5.246 0.183 1.00 43.62 85 ARG A CA 1
ATOM 634 C C . ARG A 1 85 ? -17.696 -4.199 1.051 1.00 43.62 85 ARG A C 1
ATOM 636 O O . ARG A 1 85 ? -16.483 -4.133 1.073 1.00 43.62 85 ARG A O 1
ATOM 643 N N . TYR A 1 86 ? -18.512 -3.484 1.820 1.00 45.19 86 TYR A N 1
ATOM 644 C CA . TYR A 1 86 ? -18.081 -2.574 2.875 1.00 45.19 86 TYR A CA 1
ATOM 645 C C . TYR A 1 86 ? -17.114 -3.304 3.815 1.00 45.19 86 TYR A C 1
ATOM 647 O O . TYR A 1 86 ? -17.519 -4.101 4.661 1.00 45.19 86 TYR A O 1
ATOM 655 N N . ALA A 1 87 ? -15.824 -3.092 3.594 1.00 51.81 87 ALA A N 1
ATOM 656 C CA . ALA A 1 87 ? -14.884 -3.097 4.687 1.00 51.81 87 ALA A CA 1
ATOM 657 C C . ALA A 1 87 ? -15.158 -1.851 5.546 1.00 51.81 87 ALA A C 1
ATOM 659 O O . ALA A 1 87 ? -15.990 -1.022 5.158 1.00 51.81 87 ALA A O 1
ATOM 660 N N . CYS A 1 88 ? -14.469 -1.704 6.679 1.00 51.78 88 CYS A N 1
ATOM 661 C CA . CYS A 1 88 ? -14.163 -0.346 7.123 1.00 51.78 88 CYS A CA 1
ATOM 662 C C . CYS A 1 88 ? -13.794 0.526 5.890 1.00 51.78 88 CYS A C 1
ATOM 664 O O . CYS A 1 88 ? -14.305 1.658 5.814 1.00 51.78 88 CYS A O 1
#

pLDDT: mean 79.72, std 14.83, range [43.62, 95.88]